Protein AF-A0A523QFH5-F1 (afdb_monomer_lite)

Sequence (113 aa):
MANEQPIQKYAGAIDELSQARERVEQMRAFISGVSQCLLKPYEFMVSNVSVGFPPEVGAVSGIPTLDANKWPNAQQIAEEIANLHQKYQQVQNAYNALSAAEKNIVDAPPKKE

Radius of gyration: 21.34 Å; chains: 1; bounding box: 50×26×60 Å

pLDDT: mean 87.37, std 11.77, range [40.72, 97.44]

Structure (mmCIF, N/CA/C/O backbone):
data_AF-A0A523QFH5-F1
#
_entry.id   AF-A0A523QFH5-F1
#
loop_
_atom_site.group_PDB
_atom_site.id
_atom_site.type_symbol
_atom_site.label_atom_id
_atom_site.label_alt_id
_atom_site.label_comp_id
_atom_site.label_asym_id
_atom_site.label_entity_id
_atom_site.label_seq_id
_atom_site.pdbx_PDB_ins_code
_atom_site.Cartn_x
_atom_site.Cartn_y
_atom_site.Cartn_z
_atom_site.occupancy
_atom_site.B_iso_or_equiv
_atom_site.auth_seq_id
_atom_site.auth_comp_id
_atom_site.auth_asym_id
_atom_site.auth_atom_id
_atom_site.pdbx_PDB_model_num
ATOM 1 N N . MET A 1 1 ? -32.785 8.391 9.385 1.00 40.72 1 MET A N 1
ATOM 2 C CA . MET A 1 1 ? -31.329 8.221 9.205 1.00 40.72 1 MET A CA 1
ATOM 3 C C . MET A 1 1 ? -30.909 7.094 10.127 1.00 40.72 1 MET A C 1
ATOM 5 O O . MET A 1 1 ? -30.983 7.272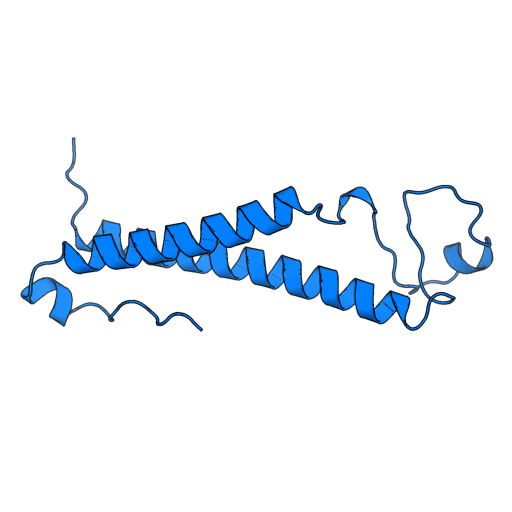 11.335 1.00 40.72 1 MET A O 1
ATOM 9 N N . ALA A 1 2 ? -30.652 5.904 9.584 1.00 44.53 2 ALA A N 1
ATOM 10 C CA . ALA A 1 2 ? -30.244 4.767 10.400 1.00 44.53 2 ALA A CA 1
ATOM 11 C C . ALA A 1 2 ? -28.832 5.051 10.922 1.00 44.53 2 ALA A C 1
ATOM 13 O O . ALA A 1 2 ? -27.907 5.211 10.131 1.00 44.53 2 ALA A O 1
ATOM 14 N N . ASN A 1 3 ? -28.684 5.191 12.239 1.00 53.72 3 ASN A N 1
ATOM 15 C CA . ASN A 1 3 ? -27.371 5.171 12.869 1.00 53.72 3 ASN A CA 1
ATOM 16 C C . ASN A 1 3 ? -26.786 3.782 12.593 1.00 53.72 3 ASN A C 1
ATOM 18 O O . ASN A 1 3 ? -27.198 2.815 13.231 1.00 53.72 3 ASN A O 1
ATOM 22 N N . GLU A 1 4 ? -25.885 3.669 11.616 1.00 61.88 4 GLU A N 1
ATOM 23 C CA . GLU A 1 4 ? -25.068 2.465 11.452 1.00 61.88 4 GLU A CA 1
ATOM 24 C C . GLU A 1 4 ? -24.430 2.130 12.798 1.00 61.88 4 GLU A C 1
ATOM 26 O O . GLU A 1 4 ? -23.887 3.014 13.478 1.00 61.88 4 GLU A O 1
ATOM 31 N N . GLN A 1 5 ? -24.545 0.866 13.201 1.00 84.25 5 GLN A N 1
ATOM 32 C CA . GLN A 1 5 ? -24.054 0.420 14.498 1.00 84.25 5 GLN A CA 1
ATOM 33 C C . GLN A 1 5 ? -22.529 0.631 14.564 1.00 84.25 5 GLN A C 1
ATOM 35 O O . GLN A 1 5 ? -21.848 0.388 13.566 1.00 84.25 5 GLN A O 1
ATOM 40 N N . PRO A 1 6 ? -21.959 1.063 15.705 1.00 87.81 6 PRO A N 1
ATOM 41 C CA . PRO A 1 6 ? -20.521 1.324 15.841 1.00 87.81 6 PRO A CA 1
ATOM 42 C C . PRO A 1 6 ? -19.625 0.176 15.347 1.00 87.81 6 PRO A C 1
ATOM 44 O O . PRO A 1 6 ? -18.617 0.423 14.686 1.00 87.81 6 PRO A O 1
ATOM 47 N N . ILE A 1 7 ? -20.041 -1.075 15.572 1.00 90.31 7 ILE A N 1
ATOM 48 C CA . ILE A 1 7 ? -19.362 -2.275 15.060 1.00 90.31 7 ILE A CA 1
ATOM 49 C C . ILE A 1 7 ? -19.312 -2.302 13.525 1.00 90.31 7 ILE A C 1
ATOM 51 O O . ILE A 1 7 ? -18.269 -2.612 12.958 1.00 90.31 7 ILE A O 1
ATOM 55 N N . GLN A 1 8 ? -20.404 -1.955 12.838 1.00 91.62 8 GLN A N 1
ATOM 56 C CA . GLN A 1 8 ? -20.449 -1.940 11.369 1.00 91.62 8 GLN A CA 1
ATOM 57 C C . GLN A 1 8 ? -19.490 -0.892 10.801 1.00 91.62 8 GLN A C 1
ATOM 59 O O . GLN A 1 8 ? -18.790 -1.161 9.829 1.00 91.62 8 GLN A O 1
ATOM 64 N N . LYS A 1 9 ? -19.392 0.274 11.453 1.00 92.62 9 LYS A N 1
ATOM 65 C CA . LYS A 1 9 ? -18.420 1.312 11.078 1.00 92.62 9 LYS A CA 1
ATOM 66 C C . LYS A 1 9 ? -16.981 0.846 11.273 1.00 92.62 9 LYS A C 1
ATOM 68 O O . LYS A 1 9 ? -16.128 1.152 10.446 1.00 92.62 9 LYS A O 1
ATOM 73 N N . TYR A 1 10 ? -16.707 0.110 12.350 1.00 94.62 10 TYR A N 1
ATOM 74 C CA . TYR A 1 10 ? -15.389 -0.476 12.576 1.00 94.62 10 TYR A CA 1
ATOM 75 C C . TYR A 1 10 ? -15.041 -1.529 11.516 1.00 94.62 10 TYR A C 1
ATOM 77 O O . TYR A 1 10 ? -13.969 -1.449 10.923 1.00 94.62 10 TYR A O 1
ATOM 85 N N . ALA A 1 11 ? -15.961 -2.452 11.222 1.00 93.94 11 ALA A N 1
ATOM 86 C CA . ALA A 1 11 ? -15.775 -3.463 10.183 1.00 93.94 11 ALA A CA 1
ATOM 87 C C . ALA A 1 11 ? -15.522 -2.826 8.804 1.00 93.94 11 ALA A C 1
ATOM 89 O O . ALA A 1 11 ? -14.538 -3.156 8.149 1.00 93.94 11 ALA A O 1
ATOM 90 N N . GLY A 1 12 ? -16.327 -1.831 8.417 1.00 95.56 12 GLY A N 1
ATOM 91 C CA . GLY A 1 12 ? -16.123 -1.099 7.164 1.00 95.56 12 GLY A CA 1
ATOM 92 C C . GLY A 1 12 ? -14.769 -0.384 7.101 1.00 95.56 12 GLY A C 1
ATOM 93 O O . GLY A 1 12 ? -14.089 -0.433 6.081 1.00 95.56 12 GLY A O 1
ATOM 94 N N . ALA A 1 13 ? -14.318 0.219 8.206 1.00 95.56 13 ALA A N 1
ATOM 95 C CA . ALA A 1 13 ? -12.999 0.847 8.258 1.00 95.56 13 ALA A CA 1
ATOM 96 C C . ALA A 1 13 ? -11.854 -0.171 8.084 1.00 95.56 13 ALA A C 1
ATOM 98 O O . ALA A 1 13 ? -10.841 0.153 7.461 1.00 95.56 13 ALA A O 1
ATOM 99 N N . ILE A 1 14 ? -11.997 -1.390 8.621 1.00 96.62 14 ILE A N 1
ATOM 100 C CA . ILE A 1 14 ? -11.022 -2.478 8.439 1.00 96.62 14 ILE A CA 1
ATOM 101 C C . ILE A 1 14 ? -10.952 -2.903 6.970 1.00 96.62 14 ILE A C 1
ATOM 103 O O . ILE A 1 14 ? -9.849 -3.020 6.429 1.00 96.62 14 ILE A O 1
ATOM 107 N N . ASP A 1 15 ? -12.098 -3.064 6.309 1.00 96.38 15 ASP A N 1
ATOM 108 C CA . ASP A 1 15 ? -12.153 -3.417 4.887 1.00 96.38 15 ASP A CA 1
ATOM 109 C C . ASP A 1 15 ? -11.499 -2.335 4.017 1.00 96.38 15 ASP A C 1
ATOM 111 O O . ASP A 1 15 ? -10.676 -2.632 3.148 1.00 96.38 15 ASP A O 1
ATOM 115 N N . GLU A 1 16 ? -11.791 -1.061 4.289 1.00 97.00 16 GLU A N 1
ATOM 116 C CA . GLU A 1 16 ? -11.170 0.064 3.586 1.00 97.00 16 GLU A CA 1
ATOM 117 C C . GLU A 1 16 ? -9.653 0.136 3.812 1.00 97.00 16 GLU A C 1
ATOM 119 O O . GLU A 1 16 ? -8.900 0.432 2.879 1.00 97.00 16 GLU A O 1
ATOM 124 N N . LEU A 1 17 ? -9.181 -0.152 5.030 1.00 96.75 17 LEU A N 1
ATOM 125 C CA . LEU A 1 17 ? -7.751 -0.247 5.322 1.00 96.75 17 LEU A CA 1
ATOM 126 C C . LEU A 1 17 ? -7.099 -1.399 4.548 1.00 96.75 17 LEU A C 1
ATOM 128 O O . LEU A 1 17 ? -6.007 -1.223 4.007 1.00 96.75 17 LEU A O 1
ATOM 132 N N . SER A 1 18 ? -7.761 -2.555 4.468 1.00 96.00 18 SER A N 1
ATOM 133 C CA . SER A 1 18 ? -7.283 -3.707 3.698 1.00 96.00 18 SER A CA 1
ATOM 134 C C . SER A 1 18 ? -7.107 -3.351 2.217 1.00 96.00 18 SER A C 1
ATOM 136 O O . SER A 1 18 ? -6.032 -3.547 1.652 1.00 96.00 18 SER A O 1
ATOM 138 N N . GLN A 1 19 ? -8.108 -2.701 1.617 1.00 96.81 19 GLN A N 1
ATOM 139 C CA . GLN A 1 19 ? -8.039 -2.243 0.226 1.00 96.81 19 GLN A CA 1
ATOM 140 C C . GLN A 1 19 ? -6.934 -1.205 -0.007 1.00 96.81 19 GLN A C 1
ATOM 142 O O . GLN A 1 19 ? -6.288 -1.211 -1.054 1.00 96.81 19 GLN A O 1
ATOM 147 N N . ALA A 1 20 ? -6.711 -0.289 0.941 1.00 97.06 20 ALA A N 1
ATOM 148 C CA . ALA A 1 20 ? -5.626 0.686 0.837 1.00 97.06 20 ALA A CA 1
ATOM 149 C C . ALA A 1 20 ? -4.246 0.007 0.897 1.00 97.06 20 ALA A C 1
ATOM 151 O O . ALA A 1 20 ? -3.354 0.361 0.128 1.00 97.06 20 ALA A O 1
ATOM 152 N N . ARG A 1 21 ? -4.073 -1.005 1.762 1.00 96.19 21 ARG A N 1
ATOM 153 C CA . ARG A 1 21 ? -2.839 -1.809 1.816 1.00 96.19 21 ARG A CA 1
ATOM 154 C C . ARG A 1 21 ? -2.595 -2.549 0.507 1.00 96.19 21 ARG A C 1
ATOM 156 O O . ARG A 1 21 ? -1.477 -2.523 0.002 1.00 96.19 21 ARG A O 1
ATOM 163 N N . GLU A 1 22 ? -3.631 -3.173 -0.045 1.00 96.69 22 GLU A N 1
ATOM 164 C CA . GLU A 1 22 ? -3.524 -3.909 -1.303 1.00 96.69 22 GLU A CA 1
ATOM 165 C C . GLU A 1 22 ? -3.066 -2.999 -2.450 1.00 96.69 22 GLU A C 1
ATOM 167 O O . GLU A 1 22 ? 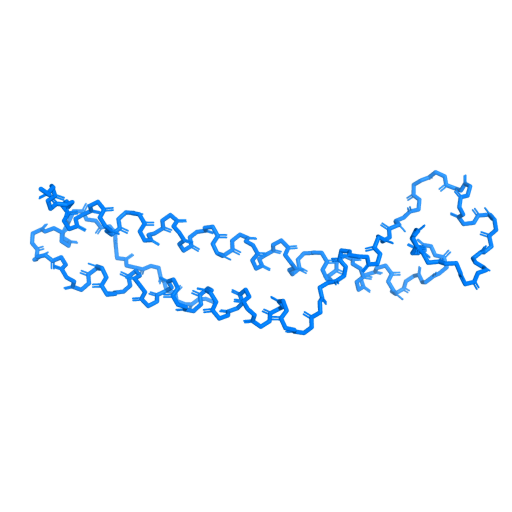-2.158 -3.366 -3.191 1.00 96.69 22 GLU A O 1
ATOM 172 N N . ARG A 1 23 ? -3.612 -1.781 -2.558 1.00 95.88 23 ARG A N 1
ATOM 173 C CA . ARG A 1 23 ? -3.184 -0.810 -3.581 1.00 95.88 23 ARG A CA 1
ATOM 174 C C . ARG A 1 23 ? -1.716 -0.420 -3.453 1.00 95.88 23 ARG A C 1
ATOM 176 O O . ARG A 1 23 ? -0.999 -0.408 -4.454 1.00 95.88 23 ARG A O 1
ATOM 183 N N . VAL A 1 24 ? -1.254 -0.134 -2.234 1.00 96.19 24 VAL A N 1
ATOM 184 C CA . VAL A 1 24 ? 0.159 0.189 -1.981 1.00 96.19 24 VAL A CA 1
ATOM 185 C C . VAL A 1 24 ? 1.061 -1.001 -2.327 1.00 96.19 24 VAL A C 1
ATOM 187 O O . VAL A 1 24 ? 2.101 -0.812 -2.957 1.00 96.19 24 VAL A O 1
ATOM 190 N N . GLU A 1 25 ? 0.658 -2.229 -1.993 1.00 96.44 25 GLU A N 1
ATOM 191 C CA . GLU A 1 25 ? 1.435 -3.431 -2.320 1.00 96.44 25 GLU A CA 1
ATOM 192 C C . GLU A 1 25 ? 1.460 -3.712 -3.828 1.00 96.44 25 GLU A C 1
ATOM 194 O O . GLU A 1 25 ? 2.522 -3.998 -4.377 1.00 96.44 25 GLU A O 1
ATOM 199 N N . GLN A 1 26 ? 0.336 -3.559 -4.533 1.00 94.88 26 GLN A N 1
ATOM 200 C CA . GLN A 1 26 ? 0.286 -3.669 -5.995 1.00 94.88 26 GLN A CA 1
ATOM 201 C C . GLN A 1 26 ? 1.216 -2.645 -6.660 1.00 94.88 26 GLN A C 1
ATOM 203 O O . GLN A 1 26 ? 1.975 -2.989 -7.570 1.00 94.88 26 GLN A O 1
ATOM 208 N N . MET A 1 27 ? 1.212 -1.399 -6.175 1.00 95.62 27 MET A N 1
ATOM 209 C CA . MET A 1 27 ? 2.111 -0.353 -6.662 1.00 95.62 27 MET A CA 1
ATOM 210 C C . MET A 1 27 ? 3.583 -0.697 -6.392 1.00 95.62 27 MET A C 1
ATOM 212 O O . MET A 1 27 ? 4.417 -0.590 -7.293 1.00 95.62 27 MET A O 1
ATOM 216 N N . ARG A 1 28 ? 3.912 -1.166 -5.182 1.00 9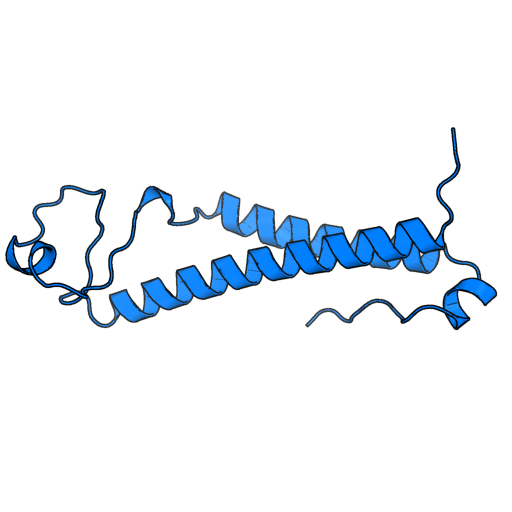5.31 28 ARG A N 1
ATOM 217 C CA . ARG A 1 28 ? 5.260 -1.628 -4.821 1.00 95.31 28 ARG A CA 1
ATOM 218 C C . ARG A 1 28 ? 5.716 -2.781 -5.714 1.00 95.31 28 ARG A C 1
ATOM 220 O O . ARG A 1 28 ? 6.840 -2.743 -6.216 1.00 95.31 28 ARG A O 1
ATOM 227 N N . ALA A 1 29 ? 4.872 -3.790 -5.915 1.00 94.31 29 ALA A N 1
ATOM 228 C CA . ALA A 1 29 ? 5.171 -4.951 -6.747 1.00 94.31 29 ALA A CA 1
ATOM 229 C C . ALA A 1 29 ? 5.446 -4.537 -8.197 1.00 94.31 29 ALA A C 1
ATOM 231 O O . ALA A 1 29 ? 6.423 -4.987 -8.795 1.00 94.31 29 ALA A O 1
ATOM 232 N N . PHE A 1 30 ? 4.644 -3.617 -8.735 1.00 93.00 30 PHE A N 1
ATOM 233 C CA . PHE A 1 30 ? 4.848 -3.060 -10.066 1.00 93.00 30 PHE A CA 1
ATOM 234 C C . PHE A 1 30 ? 6.182 -2.307 -10.187 1.00 93.00 30 PHE A C 1
ATOM 236 O O . PHE A 1 30 ? 6.984 -2.615 -11.070 1.00 93.00 30 PHE A O 1
ATOM 243 N N . ILE A 1 31 ? 6.463 -1.371 -9.271 1.00 93.75 31 ILE A N 1
ATOM 244 C CA . ILE A 1 31 ? 7.726 -0.612 -9.253 1.00 93.75 31 ILE A CA 1
ATOM 245 C C . ILE A 1 31 ? 8.922 -1.563 -9.119 1.00 93.75 31 ILE A C 1
ATOM 247 O O . ILE A 1 31 ? 9.922 -1.404 -9.822 1.00 93.75 31 ILE A O 1
ATOM 251 N N . SER A 1 32 ? 8.828 -2.574 -8.251 1.00 93.50 32 SER A N 1
ATOM 252 C CA . SER A 1 32 ? 9.874 -3.584 -8.074 1.00 93.50 32 SER A CA 1
ATOM 253 C C . SER A 1 32 ? 10.093 -4.415 -9.340 1.00 93.50 32 SER A C 1
ATOM 255 O O . SER A 1 32 ? 11.239 -4.591 -9.750 1.00 93.50 32 SER A O 1
ATOM 257 N N . GLY A 1 33 ? 9.021 -4.855 -10.005 1.00 90.38 33 GLY A N 1
ATOM 258 C CA . GLY A 1 33 ? 9.096 -5.602 -11.262 1.00 90.38 33 GLY A CA 1
ATOM 259 C C . GLY A 1 33 ? 9.786 -4.810 -12.372 1.00 90.38 33 GLY A C 1
ATOM 260 O O . GLY A 1 33 ? 10.700 -5.317 -13.020 1.00 90.38 33 GLY A O 1
ATOM 261 N N . VAL A 1 34 ? 9.430 -3.533 -12.541 1.00 89.94 34 VAL A N 1
ATOM 262 C CA . VAL A 1 34 ? 10.120 -2.647 -13.494 1.00 89.94 34 VAL A CA 1
ATOM 263 C C . VAL A 1 34 ? 11.579 -2.442 -13.093 1.00 89.94 34 VAL A C 1
ATOM 265 O O . VAL A 1 34 ? 12.459 -2.516 -13.945 1.00 89.94 34 VAL A O 1
ATOM 268 N N . SER A 1 35 ? 11.862 -2.241 -11.803 1.00 90.44 35 SER A N 1
ATOM 269 C CA . SER A 1 35 ? 13.234 -2.055 -11.312 1.00 90.44 35 SER A CA 1
ATOM 270 C C . SER A 1 35 ? 14.112 -3.274 -11.607 1.00 90.44 35 SER A C 1
ATOM 272 O O . SER A 1 35 ? 15.260 -3.118 -12.009 1.00 90.44 35 SER A O 1
ATOM 274 N N . GLN A 1 36 ? 13.568 -4.488 -11.472 1.00 90.00 36 GLN A N 1
ATOM 275 C CA . GLN A 1 36 ? 14.250 -5.724 -11.862 1.00 90.00 36 GLN A CA 1
ATOM 276 C C . GLN A 1 36 ? 14.482 -5.804 -13.376 1.00 90.00 36 GLN A C 1
ATOM 278 O O . GLN A 1 36 ? 15.560 -6.216 -13.800 1.00 90.00 36 GLN A O 1
ATOM 283 N N . CYS A 1 37 ? 13.518 -5.374 -14.194 1.00 86.94 37 CYS A N 1
ATOM 284 C CA . CYS A 1 37 ? 13.688 -5.327 -15.648 1.00 86.94 37 CYS A CA 1
ATOM 285 C C . CYS A 1 37 ? 14.775 -4.323 -16.065 1.00 86.94 37 CYS A C 1
ATOM 287 O O . CYS A 1 37 ? 15.569 -4.608 -16.957 1.00 86.94 37 CYS A O 1
ATOM 289 N N . LEU A 1 38 ? 14.884 -3.186 -15.372 1.00 87.00 38 LEU A N 1
ATOM 290 C CA . LEU A 1 38 ? 15.933 -2.190 -15.618 1.00 87.00 38 LEU A CA 1
ATOM 291 C C . LEU A 1 38 ? 17.350 -2.707 -15.315 1.00 87.00 38 LEU A C 1
ATOM 293 O O . LEU A 1 38 ? 18.310 -2.163 -15.855 1.00 87.00 38 LEU A O 1
ATOM 297 N N . LEU A 1 39 ? 17.504 -3.773 -14.518 1.00 89.00 39 LEU A N 1
ATOM 298 C CA . LEU A 1 39 ? 18.794 -4.460 -14.341 1.00 89.00 39 LEU A CA 1
ATOM 299 C C . LEU A 1 39 ? 19.216 -5.260 -15.586 1.00 89.00 39 LEU A C 1
ATOM 301 O O . LEU A 1 39 ? 20.392 -5.588 -15.732 1.00 89.00 39 LEU A O 1
ATOM 305 N N . LYS A 1 40 ? 18.273 -5.562 -16.486 1.00 86.00 40 LYS A N 1
ATOM 306 C CA . LYS A 1 40 ? 18.487 -6.245 -17.768 1.00 86.00 40 LYS A CA 1
ATOM 307 C C . LYS A 1 40 ? 17.904 -5.408 -18.916 1.00 86.00 40 LYS A C 1
ATOM 309 O O . LYS A 1 40 ? 16.969 -5.838 -19.588 1.00 86.00 40 LYS A O 1
ATOM 314 N N . PRO A 1 41 ? 18.447 -4.207 -19.172 1.00 81.31 41 PRO A N 1
ATOM 315 C CA . PRO A 1 41 ? 17.796 -3.213 -20.028 1.00 81.31 41 PRO A CA 1
ATOM 316 C C . PRO A 1 41 ? 17.636 -3.650 -21.493 1.00 81.31 41 PRO A C 1
ATOM 318 O O . PRO A 1 41 ? 16.765 -3.138 -22.183 1.00 81.31 41 PRO A O 1
ATOM 321 N N . TYR A 1 42 ? 18.441 -4.604 -21.969 1.00 82.19 42 TYR A N 1
ATOM 322 C CA . TYR A 1 42 ? 18.338 -5.159 -23.326 1.00 82.19 42 TYR A CA 1
ATOM 323 C C . TYR A 1 42 ? 17.212 -6.198 -23.486 1.00 82.19 42 TYR A C 1
ATOM 325 O O . TYR A 1 42 ? 16.899 -6.589 -24.605 1.00 82.19 42 TYR A O 1
ATOM 333 N N . GLU A 1 43 ? 16.602 -6.635 -22.381 1.00 81.00 43 GLU A N 1
ATOM 334 C CA . GLU A 1 43 ? 15.495 -7.599 -22.324 1.00 81.00 43 GLU A CA 1
ATOM 335 C C . GLU A 1 43 ? 14.192 -6.920 -21.858 1.00 81.00 43 GLU A C 1
ATOM 337 O O . GLU A 1 43 ? 13.316 -7.572 -21.297 1.00 81.00 43 GLU A O 1
ATOM 342 N N . PHE A 1 44 ? 14.067 -5.601 -22.026 1.00 84.12 44 PHE A N 1
ATOM 343 C CA . PHE A 1 44 ? 12.928 -4.821 -21.543 1.00 84.12 44 PHE A CA 1
ATOM 344 C C . PHE A 1 44 ? 12.559 -3.710 -22.525 1.00 84.12 44 PHE A C 1
ATOM 346 O O . PHE A 1 44 ? 13.429 -3.060 -23.103 1.00 84.12 44 PHE A O 1
ATOM 353 N N . MET A 1 45 ? 11.260 -3.461 -22.692 1.00 85.94 45 MET A N 1
ATOM 354 C CA . MET A 1 45 ? 10.757 -2.421 -23.591 1.00 85.94 45 MET A CA 1
ATOM 355 C C . MET A 1 45 ? 9.647 -1.599 -22.943 1.00 85.94 45 MET A C 1
ATOM 357 O O . MET A 1 45 ? 8.864 -2.102 -22.137 1.00 85.94 45 MET A O 1
ATOM 361 N N . VAL A 1 46 ? 9.535 -0.336 -23.355 1.00 87.62 46 VAL A N 1
ATOM 362 C CA . VAL A 1 46 ? 8.392 0.520 -23.029 1.00 87.62 46 VAL A CA 1
ATOM 363 C C . VAL A 1 46 ? 7.472 0.607 -24.250 1.00 87.62 46 VAL A C 1
ATOM 365 O O . VAL A 1 46 ? 7.871 1.128 -25.287 1.00 87.62 46 VAL A O 1
ATOM 368 N N . SER A 1 47 ? 6.259 0.060 -24.157 1.00 82.75 47 SER A N 1
ATOM 369 C CA . SER A 1 47 ? 5.417 -0.277 -25.319 1.00 82.75 47 SER A CA 1
ATOM 370 C C . SER A 1 47 ? 4.705 0.909 -25.978 1.00 82.75 47 SER A C 1
ATOM 372 O O . SER A 1 47 ? 4.349 0.833 -27.151 1.00 82.75 47 SER A O 1
ATOM 374 N N . ASN A 1 48 ? 4.492 2.004 -25.251 1.00 82.25 48 ASN A N 1
ATOM 375 C CA . ASN A 1 48 ? 3.756 3.187 -25.712 1.00 82.25 48 ASN A CA 1
ATOM 376 C C . ASN A 1 48 ? 4.663 4.415 -25.938 1.00 82.25 48 ASN A C 1
ATOM 378 O O . AS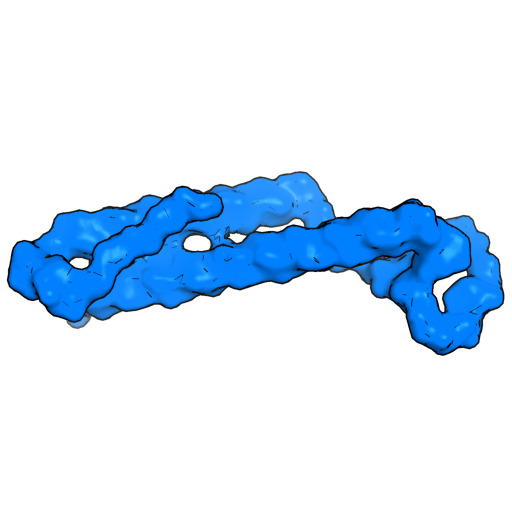N A 1 48 ? 4.165 5.534 -26.056 1.00 82.25 48 ASN A O 1
ATOM 382 N N . VAL A 1 49 ? 5.985 4.219 -25.995 1.00 82.12 49 VAL A N 1
ATOM 383 C CA . VAL A 1 49 ? 6.975 5.284 -26.207 1.00 82.12 49 VAL A CA 1
ATOM 384 C C . VAL A 1 49 ? 7.817 4.966 -27.442 1.00 82.12 49 VAL A C 1
ATOM 386 O O . VAL A 1 49 ? 8.488 3.941 -27.508 1.00 82.12 49 VAL A O 1
ATOM 389 N N . SER A 1 50 ? 7.818 5.873 -28.422 1.00 76.75 50 SER A N 1
ATOM 390 C CA . SER A 1 50 ? 8.593 5.714 -29.657 1.00 76.75 50 SER A CA 1
ATOM 391 C C . SER A 1 50 ? 9.942 6.427 -29.557 1.00 76.75 50 SER A C 1
ATOM 393 O O . SER A 1 50 ? 10.060 7.596 -29.916 1.00 76.75 50 SER A O 1
ATOM 395 N N . VAL A 1 51 ? 10.965 5.711 -29.088 1.00 80.06 51 VAL A N 1
ATOM 396 C CA . VAL A 1 51 ? 12.368 6.187 -29.017 1.00 80.06 51 VAL A CA 1
ATOM 397 C C . VAL A 1 51 ? 13.314 5.418 -29.946 1.00 80.06 51 VAL A C 1
ATOM 399 O O . VAL A 1 51 ? 14.527 5.570 -29.856 1.00 80.06 51 VAL A O 1
ATOM 402 N N . GLY A 1 52 ? 12.767 4.601 -30.852 1.00 74.31 52 GLY A N 1
ATOM 403 C CA . GLY A 1 52 ? 13.559 3.783 -31.775 1.00 74.31 52 GLY A CA 1
ATOM 404 C C . GLY A 1 52 ? 14.089 2.492 -31.147 1.00 74.31 52 GLY A C 1
ATOM 405 O O . GLY A 1 52 ? 15.234 2.126 -31.398 1.00 74.31 52 GLY A O 1
ATOM 406 N N . PHE A 1 53 ? 13.275 1.809 -30.328 1.00 75.00 53 PHE A N 1
ATOM 407 C CA . PHE A 1 53 ? 13.609 0.460 -29.859 1.00 75.00 53 PHE A CA 1
ATOM 408 C C . PHE A 1 53 ? 13.885 -0.467 -31.059 1.00 75.00 53 PHE A C 1
ATOM 410 O O . PHE A 1 53 ? 13.151 -0.391 -32.051 1.00 75.00 53 PHE A O 1
ATOM 417 N N . PRO A 1 54 ? 14.914 -1.334 -30.992 1.00 73.12 54 PRO A N 1
ATOM 418 C CA . PRO A 1 54 ? 15.216 -2.253 -32.080 1.00 73.12 54 PRO A CA 1
ATOM 419 C C . PRO A 1 54 ? 14.016 -3.169 -32.383 1.00 73.12 54 PRO A C 1
ATOM 421 O O . PRO A 1 54 ? 13.379 -3.655 -31.440 1.00 73.12 54 PRO A O 1
ATOM 424 N N . PRO A 1 55 ? 13.696 -3.441 -33.664 1.00 67.25 55 PRO A N 1
ATOM 425 C CA . PRO A 1 55 ? 12.557 -4.282 -34.036 1.00 67.25 55 PRO A CA 1
ATOM 426 C C . PRO A 1 55 ? 12.629 -5.686 -33.432 1.00 67.25 55 PRO A C 1
ATOM 428 O O . PRO A 1 55 ? 11.590 -6.293 -33.171 1.00 67.25 55 PRO A O 1
ATOM 431 N N . GLU A 1 56 ? 13.841 -6.196 -33.174 1.00 67.25 56 GLU A N 1
ATOM 432 C CA . GLU A 1 56 ? 14.036 -7.521 -32.588 1.00 67.25 56 GLU A CA 1
ATOM 433 C C . GLU A 1 56 ? 13.475 -7.601 -31.160 1.00 67.25 56 GLU A C 1
ATOM 435 O O . GLU A 1 56 ? 12.937 -8.633 -30.779 1.00 67.25 56 GLU A O 1
ATOM 440 N N . VAL A 1 57 ? 13.503 -6.506 -30.392 1.00 65.94 57 VAL A N 1
ATOM 441 C CA . VAL A 1 57 ? 12.952 -6.457 -29.025 1.00 65.94 57 VAL A CA 1
ATOM 442 C C . VAL A 1 57 ? 11.418 -6.496 -29.042 1.00 65.94 57 VAL A C 1
ATOM 444 O O . VAL A 1 57 ? 10.796 -7.087 -28.165 1.00 65.94 57 VAL A O 1
ATOM 447 N N . GLY A 1 58 ? 10.786 -5.915 -30.064 1.00 62.59 58 GLY A N 1
ATOM 448 C CA . GLY A 1 58 ? 9.329 -5.970 -30.233 1.00 62.59 58 GLY A CA 1
ATOM 449 C C . GLY A 1 58 ? 8.811 -7.304 -30.785 1.00 62.59 58 GLY A C 1
ATOM 450 O O . GLY A 1 58 ? 7.641 -7.629 -30.593 1.00 62.59 58 GLY A O 1
ATOM 451 N N . ALA A 1 59 ? 9.662 -8.075 -31.471 1.00 62.84 59 ALA A N 1
ATOM 452 C CA . ALA A 1 59 ? 9.295 -9.328 -32.136 1.00 62.84 59 ALA A CA 1
ATOM 453 C C . ALA A 1 59 ? 9.505 -10.585 -31.270 1.00 62.84 59 ALA A C 1
ATOM 455 O O . ALA A 1 59 ? 8.960 -11.647 -31.583 1.00 62.84 59 ALA A O 1
ATOM 456 N N . VAL A 1 60 ? 10.285 -10.494 -30.187 1.00 65.94 60 VAL A N 1
ATOM 457 C CA . VAL A 1 60 ? 10.520 -11.624 -29.280 1.00 65.94 60 VAL A CA 1
ATOM 458 C C . VAL A 1 60 ? 9.324 -11.793 -28.341 1.00 65.94 60 VAL A C 1
ATOM 460 O O . VAL A 1 60 ? 9.062 -10.981 -27.454 1.00 65.94 60 VAL A O 1
ATOM 463 N N . SER A 1 61 ? 8.604 -12.901 -28.517 1.00 61.25 61 SER A N 1
ATOM 464 C CA . SER A 1 61 ? 7.550 -13.326 -27.595 1.00 61.25 61 SER A CA 1
ATOM 465 C C . SER A 1 61 ? 8.121 -13.535 -26.189 1.00 61.25 61 SER A C 1
ATOM 467 O O . SER A 1 61 ? 9.044 -14.325 -26.007 1.00 61.25 61 SER A O 1
ATOM 469 N N . GLY A 1 62 ? 7.533 -12.875 -25.189 1.00 68.62 62 GLY A N 1
ATOM 470 C CA . GLY A 1 62 ? 7.881 -13.060 -23.775 1.00 68.62 62 GLY A CA 1
ATOM 471 C C . GLY A 1 62 ? 8.823 -12.012 -23.178 1.00 68.62 62 GLY A C 1
ATOM 472 O O . GLY A 1 62 ? 9.154 -12.133 -22.001 1.00 68.62 62 GLY A O 1
ATOM 473 N N . ILE A 1 63 ? 9.223 -10.980 -23.930 1.00 73.94 63 ILE A N 1
ATOM 474 C CA . ILE A 1 63 ? 9.947 -9.837 -23.357 1.00 73.94 63 ILE A CA 1
ATOM 475 C C . ILE A 1 63 ? 9.008 -9.037 -22.438 1.00 73.94 63 ILE A C 1
ATOM 477 O O . ILE A 1 63 ? 7.920 -8.649 -22.872 1.00 73.94 63 ILE A O 1
ATOM 481 N N . PRO A 1 64 ? 9.394 -8.769 -21.176 1.00 78.44 64 PRO A N 1
ATOM 482 C CA . PRO A 1 64 ? 8.651 -7.871 -20.304 1.00 78.44 64 PRO A CA 1
ATOM 483 C C . PRO A 1 64 ? 8.489 -6.483 -20.935 1.00 78.44 64 PRO A C 1
ATOM 485 O O . PRO A 1 64 ? 9.464 -5.830 -21.312 1.00 78.44 64 PRO A O 1
ATOM 488 N N . THR A 1 65 ? 7.245 -6.013 -21.021 1.00 83.19 65 THR A N 1
ATOM 489 C CA . THR A 1 65 ? 6.925 -4.679 -21.539 1.00 83.19 65 THR A CA 1
ATOM 490 C C . THR A 1 65 ? 6.240 -3.823 -20.486 1.00 83.19 65 THR A C 1
ATOM 492 O O . THR A 1 65 ? 5.284 -4.271 -19.849 1.00 83.19 65 THR A O 1
ATOM 495 N N . LEU A 1 66 ? 6.669 -2.571 -20.358 1.00 86.81 66 LEU A N 1
ATOM 496 C CA . LEU A 1 66 ? 6.021 -1.553 -19.539 1.00 86.81 66 LEU A CA 1
ATOM 497 C C . LEU A 1 66 ? 5.204 -0.602 -20.412 1.00 86.81 66 LEU A C 1
ATOM 499 O O . LEU A 1 66 ? 5.716 -0.016 -21.357 1.00 86.81 66 LEU A O 1
ATOM 503 N N . ASP A 1 67 ? 3.947 -0.387 -20.051 1.00 87.38 67 ASP A N 1
ATOM 504 C CA . ASP A 1 67 ? 3.192 0.772 -20.522 1.00 87.38 67 ASP A CA 1
ATOM 505 C C . ASP A 1 67 ? 3.576 1.981 -19.654 1.00 87.38 67 ASP A C 1
ATOM 507 O O . ASP A 1 67 ? 3.326 1.976 -18.446 1.00 87.38 67 ASP A O 1
ATOM 511 N N . ALA A 1 68 ? 4.191 3.010 -20.242 1.00 86.19 68 ALA A N 1
ATOM 512 C CA . ALA A 1 68 ? 4.632 4.204 -19.522 1.00 86.19 68 ALA A CA 1
ATOM 513 C C . ALA A 1 68 ? 3.482 4.931 -18.816 1.00 86.19 68 ALA A C 1
ATOM 515 O O . ALA A 1 68 ? 3.713 5.557 -17.787 1.00 86.19 68 ALA A O 1
ATOM 516 N N . ASN A 1 69 ? 2.241 4.817 -19.308 1.00 88.88 69 ASN A N 1
ATOM 517 C CA . ASN A 1 69 ? 1.084 5.433 -18.652 1.00 88.88 69 ASN A CA 1
ATOM 518 C C . ASN A 1 69 ? 0.741 4.758 -17.318 1.00 88.88 69 ASN A C 1
ATOM 520 O O . ASN A 1 69 ? 0.038 5.338 -16.495 1.00 88.88 69 ASN A O 1
ATOM 524 N N . LYS A 1 70 ? 1.222 3.527 -17.103 1.00 88.56 70 LYS A N 1
ATOM 525 C CA . LYS A 1 70 ? 1.073 2.800 -15.839 1.00 88.56 70 LYS A CA 1
ATOM 526 C C . LYS A 1 70 ? 2.186 3.117 -14.847 1.00 88.56 70 LYS A C 1
ATOM 528 O O . LYS A 1 70 ? 2.094 2.686 -13.703 1.00 88.56 70 LYS A O 1
ATOM 533 N N . TRP A 1 71 ? 3.232 3.836 -15.263 1.00 90.25 71 TRP A N 1
ATOM 534 C CA . TRP A 1 71 ? 4.286 4.267 -14.356 1.00 90.25 71 TRP A CA 1
ATOM 535 C C . TRP A 1 71 ? 3.739 5.320 -13.387 1.00 90.25 71 TRP A C 1
ATOM 537 O O . TRP A 1 71 ? 3.352 6.402 -13.835 1.00 90.25 71 TRP A O 1
ATOM 547 N N . PRO A 1 72 ? 3.682 5.033 -12.074 1.00 93.31 72 PRO A N 1
ATOM 548 C CA . PRO A 1 72 ? 3.131 5.982 -11.127 1.00 93.31 72 PRO A CA 1
ATOM 549 C C . PRO A 1 72 ? 4.073 7.179 -10.986 1.00 93.31 72 PRO A C 1
ATOM 551 O O . PRO A 1 72 ? 5.292 7.036 -10.858 1.00 93.31 72 PRO A O 1
ATOM 554 N N . ASN A 1 73 ? 3.505 8.378 -10.985 1.00 94.69 73 ASN A N 1
ATOM 555 C CA . ASN A 1 73 ? 4.247 9.589 -10.664 1.00 94.69 73 ASN A CA 1
ATOM 556 C C . ASN A 1 73 ? 4.346 9.790 -9.138 1.00 94.69 73 ASN A C 1
ATOM 558 O O . ASN A 1 73 ? 3.650 9.145 -8.353 1.00 94.69 73 ASN A O 1
ATOM 562 N N . ALA A 1 74 ? 5.208 10.717 -8.708 1.00 95.44 74 ALA A N 1
ATOM 563 C CA . ALA A 1 74 ? 5.448 10.974 -7.286 1.00 95.44 74 ALA A CA 1
ATOM 564 C C . ALA A 1 74 ? 4.178 11.371 -6.511 1.00 95.44 74 ALA A C 1
ATOM 566 O O . ALA A 1 74 ? 4.032 10.994 -5.350 1.00 95.44 74 ALA A O 1
ATOM 567 N N . GLN A 1 75 ? 3.256 12.097 -7.149 1.00 96.94 75 GLN A N 1
ATOM 568 C CA . GLN A 1 75 ? 1.990 12.485 -6.535 1.00 96.94 75 GLN A CA 1
ATOM 569 C C . GLN A 1 75 ? 1.098 11.260 -6.290 1.00 96.94 75 GLN A C 1
ATOM 571 O O . GLN A 1 75 ? 0.619 11.092 -5.177 1.00 96.94 75 GLN A O 1
ATOM 576 N N . GLN A 1 76 ? 0.949 10.368 -7.273 1.00 95.69 76 GLN A N 1
ATOM 577 C CA . GLN A 1 76 ? 0.161 9.135 -7.135 1.00 95.69 76 GLN A CA 1
ATOM 578 C C . GLN A 1 76 ? 0.709 8.226 -6.026 1.00 95.69 76 GLN A C 1
ATOM 580 O O . GLN A 1 76 ? -0.054 7.679 -5.234 1.00 95.69 76 GLN A O 1
ATOM 585 N N . ILE A 1 77 ? 2.038 8.106 -5.926 1.00 96.19 77 ILE A N 1
ATOM 586 C CA . ILE A 1 77 ? 2.693 7.358 -4.840 1.00 96.19 77 ILE A CA 1
ATOM 587 C C . ILE A 1 77 ? 2.351 7.989 -3.483 1.00 96.19 77 ILE A C 1
ATOM 589 O O . ILE A 1 77 ? 1.953 7.292 -2.549 1.00 96.19 77 ILE A O 1
ATOM 593 N N . ALA A 1 78 ? 2.495 9.312 -3.365 1.00 96.75 78 ALA A N 1
ATOM 594 C CA . ALA A 1 78 ? 2.213 10.027 -2.126 1.00 96.75 78 ALA A CA 1
ATOM 595 C C . ALA A 1 78 ? 0.732 9.937 -1.722 1.00 96.75 78 ALA A C 1
ATOM 597 O O . ALA A 1 78 ? 0.441 9.769 -0.539 1.00 96.75 78 ALA A O 1
ATOM 598 N N . GLU A 1 79 ? -0.191 10.015 -2.681 1.00 97.38 79 GLU A N 1
ATOM 599 C CA . GLU A 1 79 ? -1.635 9.901 -2.461 1.00 97.38 79 GLU A CA 1
ATOM 600 C C . GLU A 1 79 ? -2.021 8.530 -1.900 1.00 97.38 79 GLU A C 1
ATOM 602 O O . GLU A 1 79 ? -2.748 8.469 -0.909 1.00 97.38 79 GLU A O 1
ATOM 607 N N . GLU A 1 80 ? -1.494 7.435 -2.453 1.00 96.94 80 GLU A N 1
ATOM 608 C CA . GLU A 1 80 ? -1.796 6.089 -1.947 1.00 96.94 80 GLU A CA 1
ATOM 609 C C . GLU A 1 80 ? -1.218 5.853 -0.543 1.00 96.94 80 GLU A C 1
ATOM 611 O O . GLU A 1 80 ? -1.896 5.304 0.331 1.00 96.94 80 GLU A O 1
ATOM 616 N N . ILE A 1 81 ? -0.002 6.341 -0.271 1.00 96.50 81 ILE A N 1
ATOM 617 C CA . ILE A 1 81 ? 0.602 6.274 1.070 1.00 96.50 81 ILE A CA 1
ATOM 618 C C . ILE A 1 81 ? -0.199 7.119 2.072 1.00 96.50 81 ILE A C 1
ATOM 620 O O . ILE A 1 81 ? -0.494 6.667 3.183 1.00 96.50 81 ILE A O 1
ATOM 624 N N . ALA A 1 82 ? -0.584 8.340 1.696 1.00 97.44 82 ALA A N 1
ATOM 625 C CA . ALA A 1 82 ? -1.394 9.215 2.537 1.00 97.44 82 ALA A CA 1
ATOM 626 C C . ALA A 1 82 ? -2.771 8.598 2.823 1.00 97.44 82 ALA A C 1
ATOM 628 O O . ALA A 1 82 ? -3.210 8.590 3.976 1.00 97.44 82 ALA A O 1
ATOM 629 N N . ASN A 1 83 ? -3.415 8.018 1.806 1.00 97.38 83 ASN A N 1
ATOM 630 C CA . ASN A 1 83 ? -4.673 7.293 1.944 1.00 97.38 83 ASN A CA 1
ATOM 631 C C . ASN A 1 83 ? -4.527 6.122 2.928 1.00 97.38 83 ASN A C 1
ATOM 633 O O . ASN A 1 83 ? -5.321 6.009 3.861 1.00 97.38 83 ASN A O 1
ATOM 637 N N . LEU A 1 84 ? -3.470 5.311 2.814 1.00 97.06 84 LEU A N 1
ATOM 638 C CA . LEU A 1 84 ? -3.189 4.232 3.764 1.00 97.06 84 LEU A CA 1
ATOM 639 C C . LEU A 1 84 ? -3.058 4.749 5.208 1.00 97.06 84 LEU A C 1
ATOM 641 O O . LEU A 1 84 ? -3.676 4.200 6.127 1.00 97.06 84 LEU A O 1
ATOM 645 N N . HIS A 1 85 ? -2.300 5.829 5.427 1.00 96.25 85 HIS A N 1
ATOM 646 C CA . HIS A 1 85 ? -2.175 6.447 6.750 1.00 96.25 85 HIS A CA 1
ATOM 647 C C . HIS A 1 85 ? -3.515 6.958 7.291 1.00 96.25 85 HIS A C 1
ATOM 649 O O . HIS A 1 85 ? -3.812 6.766 8.475 1.00 96.25 85 HIS A O 1
ATOM 655 N N . GLN A 1 86 ? -4.332 7.572 6.437 1.00 97.12 86 GLN A N 1
ATOM 656 C CA . GLN A 1 86 ? -5.663 8.044 6.794 1.00 97.12 86 GLN A CA 1
ATOM 657 C C . GLN A 1 86 ? -6.579 6.878 7.187 1.00 97.12 86 GLN A C 1
ATOM 659 O O . GLN A 1 86 ? -7.243 6.956 8.221 1.00 97.12 86 GLN A O 1
ATOM 664 N N . LYS A 1 87 ? -6.591 5.775 6.425 1.00 97.19 87 LYS A N 1
ATOM 665 C CA . LYS A 1 87 ? -7.400 4.587 6.749 1.00 97.19 87 LYS A CA 1
ATOM 666 C C . LYS A 1 87 ? -7.000 3.958 8.078 1.00 97.19 87 LYS A C 1
ATOM 668 O O . LYS A 1 87 ? -7.867 3.613 8.876 1.00 97.19 87 LYS A O 1
ATOM 673 N N . TYR A 1 88 ? -5.706 3.924 8.391 1.00 96.31 88 TYR A N 1
ATOM 674 C CA . TYR A 1 88 ? -5.235 3.513 9.717 1.00 96.31 88 TYR A CA 1
ATOM 675 C C . TYR A 1 88 ? -5.823 4.359 10.847 1.00 96.31 88 TYR A C 1
ATOM 677 O O . TYR A 1 88 ? -6.276 3.826 11.860 1.00 96.31 88 TYR A O 1
ATOM 685 N N . GLN A 1 89 ? -5.806 5.685 10.690 1.00 95.69 89 GLN A N 1
ATOM 686 C CA . GLN A 1 89 ? -6.384 6.588 11.684 1.00 95.69 89 GLN A CA 1
ATOM 687 C C . GLN A 1 89 ? -7.897 6.387 11.803 1.00 95.69 89 GLN A C 1
ATOM 689 O O . GLN A 1 89 ? -8.425 6.396 12.912 1.00 95.69 89 GLN A O 1
ATOM 694 N N . GLN A 1 90 ? -8.592 6.161 10.686 1.00 95.38 90 GLN A N 1
ATOM 695 C CA . GLN A 1 90 ? -10.031 5.889 10.672 1.00 95.38 90 GLN A CA 1
ATOM 696 C C . GLN A 1 90 ? -10.375 4.610 11.439 1.00 95.38 90 GLN A C 1
ATOM 698 O O . GLN A 1 90 ? -11.255 4.654 12.297 1.00 95.38 90 GLN A O 1
ATOM 703 N N . VAL A 1 91 ? -9.637 3.517 11.222 1.00 96.56 91 VAL A N 1
ATOM 704 C CA . VAL A 1 91 ? -9.787 2.272 11.994 1.00 96.56 91 VAL A CA 1
ATOM 705 C C . VAL A 1 91 ? -9.563 2.520 13.483 1.00 96.56 91 VAL A C 1
ATOM 707 O O . VAL A 1 91 ? -10.380 2.108 14.305 1.00 96.56 91 VAL A O 1
ATOM 710 N N . GLN A 1 92 ? -8.492 3.231 13.848 1.00 95.38 92 GLN A N 1
ATOM 711 C CA . GLN A 1 92 ? -8.197 3.521 15.251 1.00 95.38 92 GLN A CA 1
ATOM 712 C C . GLN A 1 92 ? -9.306 4.353 15.908 1.00 95.38 92 GLN A C 1
ATOM 714 O O . GLN A 1 92 ? -9.708 4.071 17.037 1.00 95.38 92 GLN A O 1
ATOM 719 N N . ASN A 1 93 ? -9.823 5.359 15.204 1.00 94.69 93 ASN A N 1
ATOM 720 C CA . ASN A 1 93 ? -10.913 6.202 15.687 1.00 94.69 93 ASN A CA 1
ATOM 721 C C . ASN A 1 93 ? -12.217 5.407 15.830 1.00 94.69 93 ASN A C 1
ATOM 723 O O . ASN A 1 93 ? -12.897 5.538 16.848 1.00 94.69 93 ASN A O 1
ATOM 727 N N . ALA A 1 94 ? -12.537 4.555 14.852 1.00 94.75 94 ALA A N 1
ATOM 728 C CA . ALA A 1 94 ? -13.712 3.691 14.887 1.00 94.75 94 ALA A CA 1
ATOM 729 C C . ALA A 1 94 ? -13.637 2.694 16.051 1.00 94.75 94 ALA A C 1
ATOM 731 O O . ALA A 1 94 ? -14.595 2.578 16.810 1.00 94.75 94 ALA A O 1
ATOM 732 N N . TYR A 1 95 ? -12.480 2.062 16.265 1.00 95.56 95 TYR A N 1
ATOM 733 C CA . TYR A 1 95 ? -12.256 1.184 17.413 1.00 95.56 95 TYR A CA 1
ATOM 734 C C . TYR A 1 95 ? -12.381 1.931 18.741 1.00 95.56 95 TYR A C 1
ATOM 736 O O . TYR A 1 95 ? -13.021 1.454 19.674 1.00 95.56 95 TYR A O 1
ATOM 744 N N . ASN A 1 96 ? -11.799 3.128 18.846 1.00 94.62 96 ASN A N 1
ATOM 745 C CA . ASN A 1 96 ? -11.857 3.922 20.071 1.00 94.62 96 ASN A CA 1
ATOM 746 C C . ASN A 1 96 ? -13.295 4.304 20.448 1.00 94.62 96 ASN A C 1
ATOM 748 O O . ASN A 1 96 ? -13.590 4.346 21.644 1.00 94.62 96 ASN A O 1
ATOM 752 N N . ALA A 1 97 ? -14.166 4.514 19.455 1.00 94.12 97 ALA A N 1
ATOM 753 C CA . ALA A 1 97 ? -15.583 4.825 19.631 1.00 94.12 97 ALA A CA 1
ATOM 754 C C . ALA A 1 97 ? -16.447 3.630 20.081 1.00 94.12 97 ALA A C 1
ATOM 756 O O . ALA A 1 97 ? -17.568 3.847 20.538 1.00 94.12 97 ALA A O 1
ATOM 757 N N . LEU A 1 98 ? -15.946 2.393 19.982 1.00 93.00 98 LEU A N 1
ATOM 758 C CA . LEU A 1 98 ? -16.636 1.210 20.500 1.00 93.00 98 LEU A CA 1
ATOM 759 C C . LEU A 1 98 ? -16.701 1.232 22.036 1.00 93.00 98 LEU A C 1
ATOM 761 O O . LEU A 1 98 ? -15.741 1.612 22.723 1.00 93.00 98 LEU A O 1
ATOM 765 N N . SER A 1 99 ? -17.817 0.758 22.584 1.00 93.12 99 SER A N 1
ATOM 766 C CA . SER A 1 99 ? -17.965 0.491 24.015 1.00 93.12 99 SER A CA 1
ATOM 767 C C . SER A 1 99 ? -17.062 -0.663 24.470 1.00 93.12 99 SER A C 1
ATOM 769 O O . SER A 1 99 ? -16.567 -1.452 23.667 1.00 93.12 99 SER A O 1
ATOM 771 N N . ALA A 1 100 ? -16.850 -0.801 25.783 1.00 91.88 100 ALA A N 1
ATOM 772 C CA . ALA A 1 100 ? -16.029 -1.887 26.328 1.00 91.88 100 ALA A CA 1
ATOM 773 C C . ALA A 1 100 ? -16.581 -3.283 25.984 1.00 91.88 100 ALA A C 1
ATOM 775 O O . ALA A 1 100 ? -15.809 -4.195 25.710 1.00 91.88 100 ALA A O 1
ATOM 776 N N . ALA A 1 101 ? -17.909 -3.441 25.956 1.00 90.00 101 ALA A N 1
ATOM 777 C CA . ALA A 1 101 ? -18.548 -4.698 25.575 1.00 90.00 101 ALA A CA 1
ATOM 778 C C . ALA A 1 101 ? -18.307 -5.033 24.094 1.00 90.00 101 ALA A C 1
ATOM 780 O O . ALA A 1 101 ? -18.013 -6.177 23.768 1.00 90.00 101 ALA A O 1
ATOM 781 N N . GLU A 1 102 ? -18.371 -4.032 23.212 1.00 91.25 102 GLU A N 1
ATOM 782 C CA . GLU A 1 102 ? -18.122 -4.202 21.776 1.00 91.25 102 GLU A CA 1
ATOM 783 C C . GLU A 1 102 ? -16.640 -4.484 21.484 1.00 91.25 102 GLU A C 1
ATOM 785 O O . GLU A 1 102 ? -16.329 -5.338 20.661 1.00 91.25 102 GLU A O 1
ATOM 790 N N . LYS A 1 103 ? -15.714 -3.842 22.209 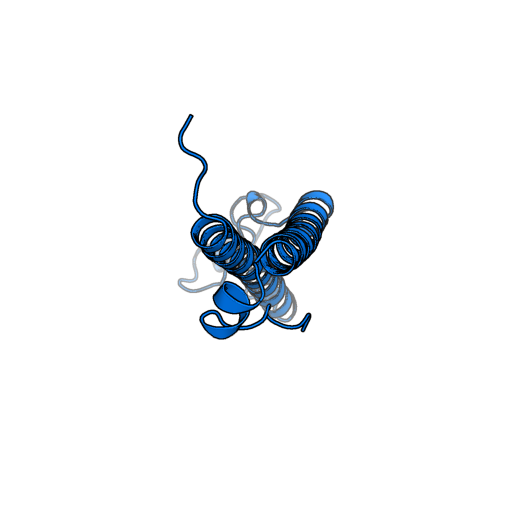1.00 91.94 103 LYS A N 1
ATOM 791 C CA . LYS A 1 103 ? -14.267 -4.114 22.104 1.00 91.94 103 LYS A CA 1
ATOM 792 C C . LYS A 1 103 ? -13.890 -5.545 22.490 1.00 91.94 103 LYS A C 1
ATOM 794 O O . LYS A 1 103 ? -12.893 -6.049 21.998 1.00 91.94 103 LYS A O 1
ATOM 799 N N . ASN A 1 104 ? -14.675 -6.200 23.346 1.00 91.19 104 ASN A N 1
ATOM 800 C CA . ASN A 1 104 ? -14.422 -7.584 23.755 1.00 91.19 104 ASN A CA 1
ATOM 801 C C . ASN A 1 104 ? -14.842 -8.624 22.703 1.00 91.19 104 ASN A C 1
ATOM 803 O O . ASN A 1 104 ? -14.515 -9.797 22.864 1.00 91.19 104 ASN A O 1
ATOM 807 N N . ILE A 1 105 ? -15.588 -8.224 21.668 1.00 91.44 105 ILE A N 1
ATOM 808 C CA . ILE A 1 105 ? -16.110 -9.131 20.632 1.00 91.44 105 ILE A CA 1
ATOM 809 C C . ILE A 1 105 ? -15.557 -8.834 19.233 1.00 91.44 105 ILE A C 1
ATOM 811 O O . ILE A 1 105 ? -15.982 -9.466 18.268 1.00 91.44 105 ILE A O 1
ATOM 815 N N . VAL A 1 106 ? -14.632 -7.880 19.110 1.00 90.69 106 VAL A N 1
ATOM 816 C CA . VAL A 1 106 ? -13.928 -7.573 17.861 1.00 90.69 106 VAL A CA 1
ATOM 817 C C . VAL A 1 106 ? -12.424 -7.647 18.082 1.00 90.69 106 VAL A C 1
ATOM 819 O O . VAL A 1 106 ? -11.936 -7.380 19.180 1.00 90.69 106 VAL A O 1
ATOM 822 N N . ASP A 1 107 ? -11.681 -7.957 17.026 1.00 92.00 107 ASP A N 1
ATOM 823 C CA . ASP A 1 107 ? -10.225 -7.906 17.078 1.00 92.00 107 ASP A CA 1
ATOM 824 C C . ASP A 1 107 ? -9.730 -6.462 17.201 1.00 92.00 107 ASP A C 1
ATOM 826 O O . ASP A 1 107 ? -10.328 -5.523 16.662 1.00 92.00 107 ASP A O 1
ATOM 830 N N . ALA A 1 108 ? -8.612 -6.282 17.902 1.00 91.50 108 ALA A N 1
ATOM 831 C CA . ALA A 1 108 ? -7.956 -4.987 18.008 1.00 91.50 108 ALA A CA 1
ATOM 832 C C . ALA A 1 108 ? -7.448 -4.503 16.632 1.00 91.50 108 ALA A C 1
ATOM 834 O O . ALA A 1 108 ? -7.122 -5.327 15.773 1.00 91.50 108 ALA A O 1
ATOM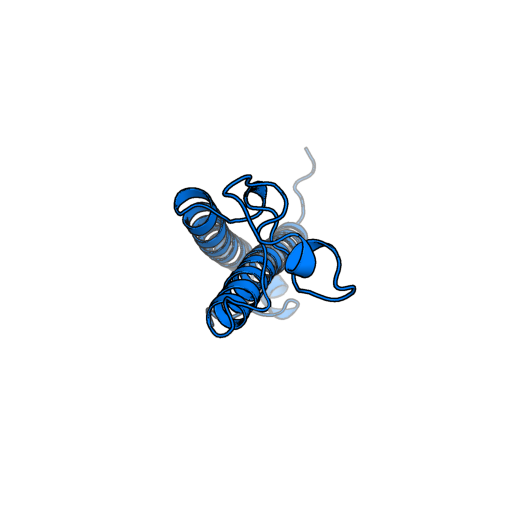 835 N N . PRO A 1 109 ? -7.312 -3.177 16.427 1.00 91.31 109 PRO A N 1
ATOM 836 C CA . PRO A 1 109 ? -6.766 -2.626 15.196 1.00 91.31 109 PRO A CA 1
ATOM 837 C C . PRO A 1 109 ? -5.409 -3.243 14.852 1.00 91.31 109 PRO A C 1
ATOM 839 O O . PRO A 1 109 ? -4.567 -3.412 15.744 1.00 91.31 109 PRO A O 1
ATOM 842 N N . PRO A 1 110 ? -5.151 -3.544 13.569 1.00 88.44 110 PRO A N 1
ATOM 843 C CA . PRO A 1 110 ? -3.863 -4.074 13.164 1.00 88.44 110 PRO A CA 1
ATOM 844 C C . PRO A 1 110 ? -2.758 -3.042 13.429 1.00 88.44 110 PRO A C 1
ATOM 846 O O . PRO A 1 110 ? -2.974 -1.831 13.340 1.00 88.44 110 PRO A O 1
ATOM 849 N N . LYS A 1 111 ? -1.556 -3.515 13.767 1.00 84.38 111 LYS A N 1
ATOM 850 C CA . LYS A 1 111 ? -0.397 -2.643 14.009 1.00 84.38 111 LYS A CA 1
ATOM 851 C C . LYS A 1 111 ? 0.132 -2.080 12.693 1.00 84.38 111 LYS A C 1
ATOM 853 O O . LYS A 1 111 ? 0.018 -2.739 11.665 1.00 84.38 111 LYS A O 1
ATOM 858 N N . LYS A 1 112 ? 0.732 -0.883 12.758 1.00 75.56 112 LYS A N 1
ATOM 859 C CA . LYS A 1 112 ? 1.558 -0.328 11.676 1.00 75.56 112 LYS A CA 1
ATOM 860 C C . LYS A 1 112 ? 2.781 -1.229 11.500 1.00 75.56 112 LYS A C 1
ATOM 862 O O . LYS A 1 112 ? 3.567 -1.338 12.439 1.00 75.56 112 LYS A O 1
ATOM 867 N N . GLU A 1 113 ? 2.891 -1.863 10.342 1.00 61.06 113 GLU A N 1
ATOM 868 C CA . GLU A 1 113 ? 4.035 -2.667 9.894 1.00 61.06 113 GLU A CA 1
ATOM 869 C C . GLU A 1 113 ? 4.723 -1.964 8.727 1.00 61.06 113 GLU A C 1
ATOM 871 O O . GLU A 1 113 ? 3.993 -1.311 7.939 1.00 61.06 113 GLU A O 1
#

Foldseek 3Di:
DDPDDLLNQLVVLLVQLVVLVVVLVVLVVVVVVVVVCVVVVLLEEADPDPPCNDVVSVPDPPRHYHPVVPNDDPVNNVVSVVSNVVSLVSNVVSLVPDDPVSVVVDDDRDDDD

Secondary structure (DSSP, 8-state):
-----HHHHHHHHHHHHHHHHHHHHHHHHHHHHHHHHHTSGGG-EETT--S---HHHHHSTT--EE-GGGS--HHHHHHHHHHHHHHHHHHHHHHHHS-HHHHTSSPPPPP--